Protein AF-A0A2D0I8T1-F1 (afdb_monomer_lite)

Radius of gyration: 24.9 Å; chains: 1; bounding box: 76×48×46 Å

Foldseek 3Di:
DVLLVVLLCCLPVPVLVVLVVVLVVLVVVCVVVVHHDPVSVVVNVVSVVVNVVSVVVSVCSVVVVADPVNSVVVSCVVCCVVPVDDDDDDDPPPVPDDDDDDDDDDDDDDDDDD

Secondary structure (DSSP, 8-state):
-HHHHHHHHHIIIIIHHHHHHHHHHHHHHHHHHTS--HHHHHHHHHHHHHHHHHHHHHHHHHHT-S-HHHHHHHHHHHHHHHSSS-----------------------------

Sequence (114 aa):
MAYITQLKHLIQNELIPDVEEHIDDIFESIASQKDASPEERAQLEDMQALRDEYKDLLKELNSGEIDEEEAEQLYTELTSMREGDDEDDYYDEEEDEDEDDYDEFDLDDEDDQY

Structure (mmCIF, N/CA/C/O backbone):
data_AF-A0A2D0I8T1-F1
#
_entry.id   AF-A0A2D0I8T1-F1
#
loop_
_atom_site.group_PDB
_atom_site.id
_atom_site.type_symbol
_atom_site.label_atom_id
_atom_site.label_alt_id
_atom_site.label_comp_id
_atom_site.label_asym_id
_atom_site.label_entity_id
_atom_site.label_seq_id
_atom_site.pdbx_PDB_ins_code
_atom_site.Cartn_x
_atom_site.Cartn_y
_atom_site.Cartn_z
_atom_site.occupancy
_atom_site.B_iso_or_equiv
_atom_site.auth_seq_id
_atom_site.auth_comp_id
_atom_site.auth_asym_id
_atom_site.auth_atom_id
_atom_site.pdbx_PDB_model_num
ATOM 1 N N . MET A 1 1 ? -12.995 1.101 16.336 1.00 52.88 1 MET A N 1
ATOM 2 C CA . MET A 1 1 ? -13.191 0.365 15.072 1.00 52.88 1 MET A CA 1
ATOM 3 C C . MET A 1 1 ? -13.427 1.298 13.887 1.00 52.88 1 MET A C 1
ATOM 5 O O . MET A 1 1 ? -13.631 0.799 12.784 1.00 52.88 1 MET A O 1
ATOM 9 N N . ALA A 1 2 ? -13.419 2.623 14.084 1.00 81.06 2 ALA A N 1
ATOM 10 C CA . ALA A 1 2 ? -13.618 3.571 12.992 1.00 81.06 2 ALA A CA 1
ATOM 11 C C . ALA A 1 2 ? -12.372 3.593 12.098 1.00 81.06 2 ALA A C 1
ATOM 13 O O . ALA A 1 2 ? -12.494 3.371 10.898 1.00 81.06 2 ALA A O 1
ATOM 14 N N . TYR A 1 3 ? -11.176 3.686 12.693 1.00 88.06 3 TYR A N 1
ATOM 15 C CA . TYR A 1 3 ? -9.930 3.835 11.941 1.00 88.06 3 TYR A CA 1
ATOM 16 C C . TYR A 1 3 ? -9.524 2.574 11.191 1.00 88.06 3 TYR A C 1
ATOM 18 O O . TYR A 1 3 ? -9.106 2.672 10.048 1.00 88.06 3 TYR A O 1
ATOM 26 N N . ILE A 1 4 ? -9.714 1.377 11.759 1.00 90.31 4 ILE A N 1
ATOM 27 C CA . ILE A 1 4 ? -9.473 0.123 11.019 1.00 90.31 4 ILE A CA 1
ATOM 28 C C . ILE A 1 4 ? -10.356 0.061 9.764 1.00 90.31 4 ILE A C 1
ATOM 30 O O . ILE A 1 4 ? -9.896 -0.337 8.694 1.00 90.31 4 ILE A O 1
ATOM 34 N N . THR A 1 5 ? -11.622 0.469 9.884 1.00 89.81 5 THR A N 1
ATOM 35 C CA . THR A 1 5 ? -12.570 0.468 8.762 1.00 89.81 5 THR A CA 1
ATOM 36 C C . THR A 1 5 ? -12.206 1.538 7.735 1.00 89.81 5 THR A C 1
ATOM 38 O O . THR A 1 5 ? -12.172 1.236 6.544 1.00 89.81 5 THR A O 1
ATOM 41 N N . GLN A 1 6 ? -11.859 2.745 8.185 1.00 90.00 6 GLN A N 1
ATOM 42 C CA . GLN A 1 6 ? -11.417 3.850 7.330 1.00 90.00 6 GLN A CA 1
ATOM 43 C C . GLN A 1 6 ? -10.111 3.523 6.605 1.00 90.00 6 GLN A C 1
ATOM 45 O O . GLN A 1 6 ? -10.036 3.673 5.393 1.00 90.00 6 GLN A O 1
ATOM 50 N N . LEU A 1 7 ? -9.109 2.992 7.306 1.00 90.94 7 LEU A N 1
ATOM 51 C CA . LEU A 1 7 ? -7.839 2.567 6.723 1.00 90.94 7 LEU A CA 1
ATOM 52 C C . LEU A 1 7 ? -8.044 1.446 5.706 1.00 90.94 7 LEU A C 1
ATOM 54 O O . LEU A 1 7 ? -7.490 1.486 4.610 1.00 90.94 7 LEU A O 1
ATOM 58 N N . LYS A 1 8 ? -8.892 0.467 6.028 1.00 90.69 8 LYS A N 1
ATOM 59 C CA . LYS A 1 8 ? -9.264 -0.587 5.084 1.00 90.69 8 LYS A CA 1
ATOM 60 C C . LYS A 1 8 ? -9.939 -0.012 3.837 1.00 90.69 8 LYS A C 1
ATOM 62 O O . LYS A 1 8 ? -9.611 -0.440 2.733 1.00 90.69 8 LYS A O 1
ATOM 67 N N . HIS A 1 9 ? -10.854 0.939 4.007 1.00 91.00 9 HIS A N 1
ATOM 68 C CA . HIS A 1 9 ? -11.526 1.615 2.902 1.00 91.00 9 HIS A CA 1
ATOM 69 C C . HIS A 1 9 ? -10.528 2.399 2.038 1.00 91.00 9 HIS A C 1
ATOM 71 O O . HIS A 1 9 ? -10.483 2.183 0.831 1.00 91.00 9 HIS A O 1
ATOM 77 N N . LEU A 1 10 ? -9.675 3.218 2.657 1.00 90.56 10 LEU A N 1
ATOM 78 C CA . LEU A 1 10 ? -8.629 4.005 2.002 1.00 90.56 10 LEU A CA 1
ATOM 79 C C . LEU A 1 10 ? -7.694 3.111 1.177 1.00 90.56 10 LEU A C 1
ATOM 81 O O . LEU A 1 10 ? -7.476 3.350 -0.010 1.00 90.56 10 LEU A O 1
ATOM 85 N N . ILE A 1 11 ? -7.169 2.038 1.775 1.00 91.56 11 ILE A N 1
ATOM 86 C CA . ILE A 1 11 ? -6.241 1.149 1.070 1.00 91.56 11 ILE A CA 1
ATOM 87 C C . ILE A 1 11 ? -6.950 0.425 -0.082 1.00 91.56 11 ILE A C 1
ATOM 89 O O . ILE A 1 11 ? -6.403 0.322 -1.179 1.00 91.56 11 ILE A O 1
ATOM 93 N N . GLN A 1 12 ? -8.158 -0.091 0.151 1.00 92.50 12 GLN A N 1
ATOM 94 C CA . GLN A 1 12 ? -8.848 -0.944 -0.815 1.00 92.50 12 GLN A CA 1
ATOM 95 C C . GLN A 1 12 ? -9.476 -0.165 -1.977 1.00 92.50 12 GLN A C 1
ATOM 97 O O . GLN A 1 12 ? -9.449 -0.656 -3.104 1.00 92.50 12 GLN A O 1
ATOM 102 N N . ASN A 1 13 ? -10.063 1.000 -1.704 1.00 91.50 13 ASN A N 1
ATOM 103 C CA . ASN A 1 13 ? -10.848 1.755 -2.680 1.00 91.50 13 ASN A CA 1
ATOM 104 C C . ASN A 1 13 ? -10.083 2.931 -3.289 1.00 91.50 13 ASN A C 1
ATOM 106 O O . ASN A 1 13 ? -10.514 3.436 -4.322 1.00 91.50 13 ASN A O 1
ATOM 110 N N . GLU A 1 14 ? -8.965 3.350 -2.692 1.00 90.31 14 GLU A N 1
ATOM 111 C CA . GLU A 1 14 ? -8.195 4.491 -3.192 1.00 90.31 14 GLU A CA 1
ATOM 112 C C . GLU A 1 14 ? -6.749 4.112 -3.516 1.00 90.31 14 GLU A C 1
ATOM 114 O O . GLU A 1 14 ? -6.368 4.172 -4.680 1.00 90.31 14 GLU A O 1
ATOM 119 N N . LEU A 1 15 ? -5.954 3.653 -2.540 1.00 91.25 15 LEU A N 1
ATOM 120 C CA . LEU A 1 15 ? -4.513 3.432 -2.753 1.00 91.25 15 LEU A CA 1
ATOM 121 C C . LEU A 1 15 ? -4.210 2.286 -3.726 1.00 91.25 15 LEU A C 1
ATOM 123 O O . LEU A 1 15 ? -3.391 2.441 -4.627 1.00 91.25 15 LEU A O 1
ATOM 127 N N . ILE A 1 16 ? -4.846 1.122 -3.558 1.00 92.56 16 ILE A N 1
ATOM 128 C CA . ILE A 1 16 ? -4.627 -0.009 -4.472 1.00 92.56 16 ILE A CA 1
ATOM 129 C C . ILE A 1 16 ? -5.075 0.338 -5.899 1.00 92.56 16 ILE A C 1
ATOM 131 O O . ILE A 1 16 ? -4.277 0.099 -6.805 1.00 92.56 16 ILE A O 1
ATOM 135 N N . PRO A 1 17 ? -6.284 0.892 -6.128 1.00 93.38 17 PRO A N 1
ATOM 136 C CA . PRO A 1 17 ? -6.701 1.322 -7.459 1.00 93.38 17 PRO A CA 1
ATOM 137 C C . PRO A 1 17 ? -5.762 2.345 -8.100 1.00 93.38 17 PRO A C 1
ATOM 139 O O . PRO A 1 17 ? -5.444 2.186 -9.271 1.00 93.38 17 PRO A O 1
ATOM 142 N N . ASP A 1 18 ? -5.268 3.327 -7.343 1.0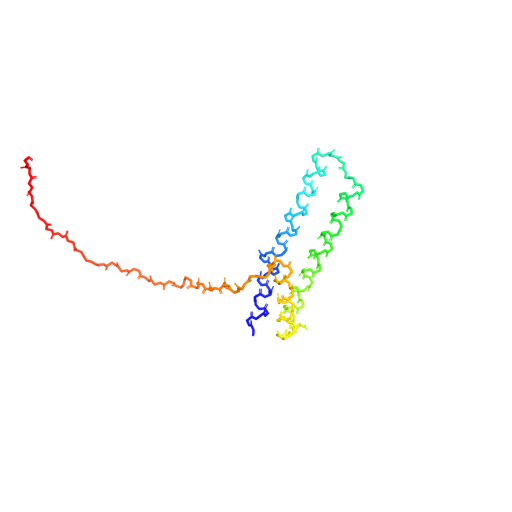0 92.56 18 ASP A N 1
ATOM 143 C CA . ASP A 1 18 ? -4.328 4.346 -7.840 1.00 92.56 18 ASP A CA 1
ATOM 144 C C . ASP A 1 18 ? -2.997 3.719 -8.298 1.00 92.56 18 ASP A C 1
ATOM 146 O O . ASP A 1 18 ? -2.499 3.978 -9.396 1.00 92.56 18 ASP A O 1
ATOM 150 N N . VAL A 1 19 ? -2.451 2.787 -7.506 1.00 93.94 19 VAL A N 1
ATOM 151 C CA . VAL A 1 19 ? -1.249 2.037 -7.903 1.00 93.94 19 VAL A CA 1
ATOM 152 C C . VAL A 1 19 ? -1.522 1.122 -9.101 1.00 93.94 19 VAL A C 1
ATOM 154 O O . VAL A 1 19 ? -0.665 0.988 -9.975 1.00 93.94 19 VAL A O 1
ATOM 157 N N . GLU A 1 20 ? -2.685 0.469 -9.161 1.00 94.31 20 GLU A N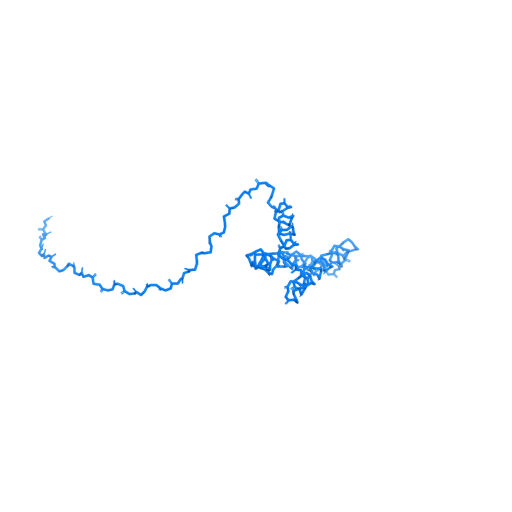 1
ATOM 158 C CA . GLU A 1 20 ? -3.062 -0.383 -10.296 1.00 94.31 20 GLU A CA 1
ATOM 159 C C . GLU A 1 20 ? -3.248 0.435 -11.588 1.00 94.31 20 GLU A C 1
ATOM 161 O O . GLU A 1 20 ? -2.768 -0.005 -12.632 1.00 94.31 20 GLU A O 1
ATOM 166 N N . GLU A 1 21 ? -3.811 1.644 -11.518 1.00 95.50 21 GLU A N 1
ATOM 167 C CA . GLU A 1 21 ? -3.888 2.584 -12.648 1.00 95.50 21 GLU A CA 1
ATOM 168 C C . GLU A 1 21 ? -2.487 2.972 -13.138 1.00 95.50 21 GLU A C 1
ATOM 170 O O . GLU A 1 21 ? -2.194 2.876 -14.331 1.00 95.50 21 GLU A O 1
ATOM 175 N N . HIS A 1 22 ? -1.569 3.300 -12.224 1.00 94.12 22 HIS A N 1
ATOM 176 C CA . HIS A 1 22 ? -0.199 3.634 -12.614 1.00 94.12 22 HIS A CA 1
ATOM 177 C C . HIS A 1 22 ? 0.553 2.444 -13.237 1.00 94.12 22 HIS A C 1
ATOM 179 O O . HIS A 1 22 ? 1.337 2.603 -14.177 1.00 94.12 22 HIS A O 1
ATOM 185 N N . ILE A 1 23 ? 0.309 1.226 -12.743 1.00 94.81 23 ILE A N 1
ATOM 186 C CA . ILE A 1 23 ? 0.836 -0.006 -13.345 1.00 94.81 23 ILE A CA 1
ATOM 187 C C . ILE A 1 23 ? 0.302 -0.180 -14.772 1.00 94.81 23 ILE A C 1
ATOM 189 O O . ILE A 1 23 ? 1.076 -0.523 -15.674 1.00 94.81 23 ILE A O 1
ATOM 193 N N . ASP A 1 24 ? -0.993 0.051 -14.979 1.00 95.56 24 ASP A N 1
ATOM 194 C CA . ASP A 1 24 ? -1.636 -0.072 -16.286 1.00 95.56 24 ASP A CA 1
ATOM 195 C C . ASP A 1 24 ? -1.092 0.962 -17.284 1.00 95.56 24 ASP A C 1
ATOM 197 O O . ASP A 1 24 ? -0.769 0.590 -18.416 1.00 95.56 24 ASP A O 1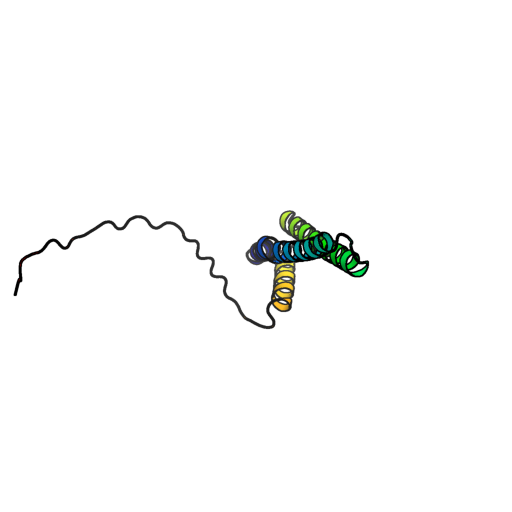
ATOM 201 N N . ASP A 1 25 ? -0.854 2.203 -16.854 1.00 94.56 25 ASP A N 1
ATOM 202 C CA . ASP A 1 25 ? -0.192 3.241 -17.659 1.00 94.56 25 ASP A CA 1
ATOM 203 C C . ASP A 1 25 ? 1.207 2.805 -18.125 1.00 94.56 25 ASP A C 1
ATOM 205 O O . ASP A 1 25 ? 1.571 2.942 -19.302 1.00 94.56 25 ASP A O 1
ATOM 209 N N . ILE A 1 26 ? 2.006 2.237 -17.213 1.00 93.38 26 ILE A N 1
ATOM 210 C CA . ILE A 1 26 ? 3.341 1.717 -17.542 1.00 93.38 26 ILE A CA 1
ATOM 211 C C . ILE A 1 26 ? 3.215 0.574 -18.557 1.00 93.38 26 ILE A C 1
ATOM 213 O O . ILE A 1 26 ? 3.969 0.519 -19.537 1.00 93.38 26 ILE A O 1
ATOM 217 N N . PHE A 1 27 ? 2.247 -0.327 -18.377 1.00 92.81 27 PHE A N 1
ATOM 218 C CA . PHE A 1 27 ? 1.993 -1.399 -19.336 1.00 92.81 27 PHE A CA 1
ATOM 219 C C . PHE A 1 27 ? 1.541 -0.880 -20.702 1.00 92.81 27 PHE A C 1
ATOM 221 O O . PHE A 1 27 ? 1.979 -1.428 -21.720 1.00 92.81 27 PHE A O 1
ATOM 228 N N . GLU A 1 28 ? 0.714 0.162 -20.764 1.00 93.44 28 GLU A N 1
ATOM 229 C CA . GLU A 1 28 ? 0.290 0.776 -22.022 1.00 93.44 28 GLU A CA 1
ATOM 230 C C . GLU A 1 28 ? 1.466 1.450 -22.745 1.00 93.44 28 GLU A C 1
ATOM 232 O O . GLU A 1 28 ? 1.607 1.291 -23.967 1.00 93.44 28 GLU A O 1
ATOM 237 N N . SER A 1 29 ? 2.361 2.120 -22.007 1.00 90.88 29 SER A N 1
ATOM 238 C CA . SER A 1 29 ? 3.613 2.666 -22.555 1.00 90.88 29 SER A CA 1
ATOM 239 C C . SER A 1 29 ? 4.471 1.560 -23.174 1.00 90.88 29 SER A C 1
ATOM 241 O O . SER A 1 29 ? 4.809 1.618 -24.365 1.00 90.88 29 SER A O 1
ATOM 243 N N . ILE A 1 30 ? 4.726 0.489 -22.416 1.00 91.38 30 ILE A N 1
ATOM 244 C CA . ILE A 1 30 ? 5.500 -0.673 -22.871 1.00 91.38 30 ILE A CA 1
ATOM 245 C C . ILE A 1 30 ? 4.846 -1.316 -24.104 1.00 91.38 30 ILE A C 1
ATOM 247 O O . ILE A 1 30 ? 5.519 -1.639 -25.089 1.00 91.38 30 ILE A O 1
ATOM 251 N N . ALA A 1 31 ? 3.524 -1.500 -24.090 1.00 91.50 31 ALA A N 1
ATOM 252 C CA . ALA A 1 31 ? 2.783 -2.099 -25.197 1.00 91.50 31 ALA A CA 1
ATOM 253 C C . ALA A 1 31 ? 2.845 -1.233 -26.465 1.00 91.50 31 ALA A C 1
ATOM 255 O O . ALA A 1 31 ? 3.009 -1.761 -27.573 1.00 91.50 31 ALA A O 1
ATOM 256 N N . SER A 1 32 ? 2.771 0.090 -26.305 1.00 92.06 32 SER A N 1
ATOM 257 C CA . SER A 1 32 ? 2.891 1.065 -27.392 1.00 92.06 32 SER A CA 1
ATOM 258 C C . SER A 1 32 ? 4.286 1.059 -28.016 1.00 92.06 32 SER A C 1
ATOM 260 O O . SER A 1 32 ? 4.418 1.119 -29.244 1.00 92.06 32 SER A O 1
ATOM 262 N N . GLN A 1 33 ? 5.327 0.923 -27.195 1.00 90.00 33 GLN A N 1
ATOM 263 C CA . GLN A 1 33 ? 6.718 0.846 -27.648 1.00 90.00 33 GLN A CA 1
ATOM 264 C C . GLN A 1 33 ? 7.110 -0.553 -28.155 1.00 90.00 33 GLN A C 1
ATOM 266 O O . GLN A 1 33 ? 8.058 -0.683 -28.933 1.00 90.00 33 GLN A O 1
ATOM 271 N N . LYS A 1 34 ? 6.342 -1.592 -27.788 1.00 88.31 34 LYS A N 1
ATOM 272 C CA . LYS A 1 34 ? 6.613 -3.026 -28.033 1.00 88.31 34 LYS A CA 1
ATOM 273 C C . LYS A 1 34 ? 7.934 -3.521 -27.443 1.00 88.31 34 LYS A C 1
ATOM 275 O O . LYS A 1 34 ? 8.422 -4.581 -27.840 1.00 88.31 34 LYS A O 1
ATOM 280 N N . ASP A 1 35 ? 8.495 -2.759 -26.522 1.00 86.62 35 ASP A N 1
ATOM 281 C CA . ASP A 1 35 ? 9.703 -3.060 -25.773 1.00 86.62 35 ASP A CA 1
ATOM 282 C C . ASP A 1 35 ? 9.572 -2.363 -24.418 1.00 86.62 35 ASP A C 1
ATOM 284 O O . ASP A 1 35 ? 8.870 -1.360 -24.311 1.00 86.62 35 ASP A O 1
ATOM 288 N N . ALA A 1 36 ? 10.194 -2.924 -23.386 1.00 87.25 36 ALA A N 1
ATOM 289 C CA . ALA A 1 36 ? 10.168 -2.347 -22.050 1.00 87.25 36 ALA A CA 1
ATOM 290 C C . ALA A 1 36 ? 11.571 -1.868 -21.704 1.00 87.25 36 ALA A C 1
ATOM 292 O O . ALA A 1 36 ? 12.489 -2.686 -21.534 1.00 87.25 36 ALA A O 1
ATOM 293 N N . SER A 1 37 ? 11.730 -0.556 -21.576 1.00 90.94 37 SER A N 1
ATOM 294 C CA . SER A 1 37 ? 12.999 0.036 -21.175 1.00 90.94 37 SER A CA 1
ATOM 295 C C . SER A 1 37 ? 13.390 -0.466 -19.778 1.00 90.94 37 SER A C 1
ATOM 297 O O . SER A 1 37 ? 12.519 -0.750 -18.955 1.00 90.94 37 SER A O 1
ATOM 299 N N . PRO A 1 38 ? 14.692 -0.571 -19.451 1.00 92.12 38 PRO A N 1
ATOM 300 C CA . PRO A 1 38 ? 15.126 -0.947 -18.105 1.00 92.12 38 PRO A CA 1
ATOM 301 C C . PRO A 1 38 ? 14.513 -0.071 -17.004 1.00 92.12 38 PRO A C 1
ATOM 303 O O . PRO A 1 38 ? 14.229 -0.574 -15.925 1.00 92.12 38 PRO A O 1
ATOM 306 N N . GLU A 1 39 ? 14.285 1.211 -17.300 1.00 91.12 39 GLU A N 1
ATOM 307 C CA . GLU A 1 39 ? 13.624 2.167 -16.407 1.00 91.12 39 GLU A CA 1
ATOM 308 C C . GLU A 1 39 ? 12.142 1.825 -16.199 1.00 91.12 39 GLU A C 1
ATOM 310 O O . GLU A 1 39 ? 11.722 1.678 -15.059 1.00 91.12 39 GLU A O 1
ATOM 315 N N . GLU A 1 40 ? 11.374 1.599 -17.271 1.00 91.38 40 GLU A N 1
ATOM 316 C CA . GLU A 1 40 ? 9.953 1.212 -17.187 1.00 91.38 40 GLU A CA 1
ATOM 317 C C . GLU A 1 40 ? 9.771 -0.121 -16.450 1.00 91.38 40 GLU A C 1
ATOM 319 O O . GLU A 1 40 ? 8.838 -0.290 -15.673 1.00 91.38 40 GLU A O 1
ATOM 324 N N . ARG A 1 41 ? 10.689 -1.075 -16.651 1.00 91.25 41 ARG A N 1
ATOM 325 C CA . ARG A 1 41 ? 10.667 -2.359 -15.935 1.00 91.25 41 ARG A CA 1
ATOM 326 C C . ARG A 1 41 ? 10.943 -2.201 -14.446 1.00 91.25 41 ARG A C 1
ATOM 328 O O . ARG A 1 41 ? 10.311 -2.898 -13.663 1.00 91.25 41 ARG A O 1
ATOM 335 N N . ALA A 1 42 ? 11.881 -1.328 -14.079 1.00 93.88 42 ALA A N 1
ATOM 336 C CA . ALA A 1 42 ? 12.175 -1.036 -12.681 1.00 93.88 42 ALA A CA 1
ATOM 337 C C . ALA A 1 42 ? 10.987 -0.329 -12.017 1.00 93.88 42 ALA A C 1
ATOM 339 O O . ALA A 1 42 ? 10.535 -0.769 -10.970 1.00 93.88 42 ALA A O 1
ATOM 340 N N . GLN A 1 43 ? 10.414 0.681 -12.678 1.00 92.56 43 GLN A N 1
ATOM 341 C CA . GLN A 1 43 ? 9.211 1.365 -12.198 1.00 92.56 43 GLN A CA 1
ATOM 342 C C . GLN A 1 43 ? 8.036 0.399 -12.025 1.00 92.56 43 GLN A C 1
ATOM 344 O O . GLN A 1 43 ? 7.359 0.430 -11.005 1.00 92.56 43 GLN A O 1
ATOM 349 N N . LEU A 1 44 ? 7.820 -0.499 -12.988 1.00 9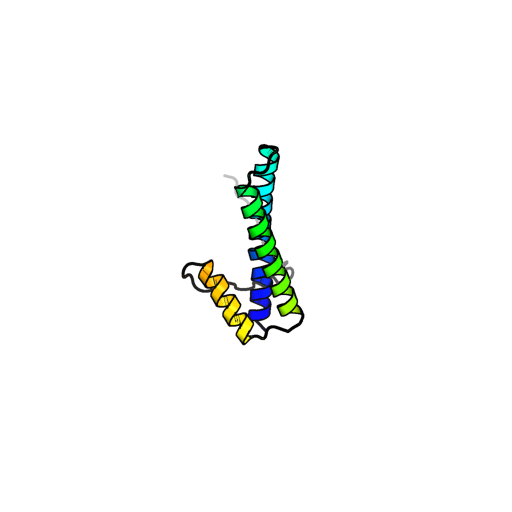2.94 44 LEU A N 1
ATOM 350 C CA . LEU A 1 44 ? 6.781 -1.519 -12.894 1.00 92.94 44 LEU A CA 1
ATOM 351 C C . LEU A 1 44 ? 6.995 -2.453 -11.693 1.00 92.94 44 LEU A C 1
ATOM 353 O O . LEU A 1 44 ? 6.032 -2.798 -11.014 1.00 92.94 44 LEU A O 1
ATOM 357 N N . GLU A 1 45 ? 8.235 -2.879 -11.446 1.00 94.19 45 GLU A N 1
ATOM 358 C CA . GLU A 1 45 ? 8.584 -3.730 -10.303 1.00 94.19 45 GLU A CA 1
ATOM 359 C C . GLU A 1 45 ? 8.353 -2.999 -8.975 1.00 94.19 45 GLU A C 1
ATOM 361 O O . GLU A 1 45 ? 7.727 -3.564 -8.078 1.00 94.19 45 GLU A O 1
ATOM 366 N N . ASP A 1 46 ? 8.756 -1.729 -8.885 1.00 94.38 46 ASP A N 1
ATOM 367 C CA . ASP A 1 46 ? 8.548 -0.888 -7.703 1.00 94.38 46 ASP A CA 1
ATOM 368 C C . ASP A 1 46 ? 7.049 -0.707 -7.400 1.00 94.38 46 ASP A C 1
ATOM 370 O O . ASP A 1 46 ? 6.614 -0.884 -6.262 1.00 94.38 46 ASP A O 1
ATOM 374 N N . MET A 1 47 ? 6.229 -0.426 -8.419 1.00 93.44 47 MET A N 1
ATOM 375 C CA . MET A 1 47 ? 4.779 -0.264 -8.241 1.00 93.44 47 MET A CA 1
ATOM 376 C C . MET A 1 47 ? 4.081 -1.578 -7.883 1.00 93.44 47 MET A C 1
ATOM 378 O O . MET A 1 47 ? 3.166 -1.602 -7.060 1.00 93.44 47 MET A O 1
ATOM 382 N N . GLN A 1 48 ? 4.518 -2.700 -8.464 1.00 93.62 48 GLN A N 1
ATOM 383 C CA . GLN A 1 48 ? 3.998 -4.019 -8.099 1.00 93.62 48 GLN A CA 1
ATOM 384 C C . GLN A 1 48 ? 4.335 -4.379 -6.651 1.00 93.62 48 GLN A C 1
ATOM 386 O O . GLN A 1 48 ? 3.474 -4.934 -5.967 1.00 93.62 48 GLN A O 1
ATOM 391 N N . ALA A 1 49 ? 5.538 -4.035 -6.183 1.00 95.75 49 ALA A N 1
ATOM 392 C CA . ALA A 1 49 ? 5.931 -4.214 -4.791 1.00 95.75 49 ALA A CA 1
ATOM 393 C C . ALA A 1 49 ? 5.059 -3.365 -3.854 1.00 95.75 49 ALA A C 1
ATOM 395 O O . ALA A 1 49 ? 4.491 -3.908 -2.910 1.00 95.75 49 ALA A O 1
ATOM 396 N N . LEU A 1 50 ? 4.854 -2.082 -4.171 1.00 93.44 50 LEU A N 1
ATOM 397 C CA . LEU A 1 50 ? 4.002 -1.185 -3.382 1.00 93.44 50 LEU A CA 1
ATOM 398 C C . LEU A 1 50 ? 2.554 -1.698 -3.273 1.00 93.44 50 LEU A C 1
ATOM 400 O O . LEU A 1 50 ? 1.967 -1.737 -2.193 1.00 93.44 50 LEU A O 1
ATOM 404 N N . ARG A 1 51 ? 1.978 -2.161 -4.388 1.00 93.94 51 ARG A N 1
ATOM 405 C CA . ARG A 1 51 ? 0.641 -2.776 -4.405 1.00 93.94 51 ARG A CA 1
ATOM 406 C C . ARG A 1 51 ? 0.569 -4.010 -3.506 1.00 93.94 51 ARG A C 1
ATOM 408 O O . ARG A 1 51 ? -0.442 -4.233 -2.838 1.00 93.94 51 ARG A O 1
ATOM 415 N N . ASP A 1 52 ? 1.594 -4.854 -3.553 1.00 95.50 52 ASP A N 1
ATOM 416 C CA . ASP A 1 52 ? 1.627 -6.087 -2.772 1.00 95.50 52 ASP A CA 1
ATOM 417 C C . ASP A 1 52 ? 1.770 -5.778 -1.272 1.00 95.50 52 ASP A C 1
ATOM 419 O O . ASP A 1 52 ? 1.066 -6.396 -0.472 1.00 95.50 52 ASP A O 1
ATOM 423 N N . GLU A 1 53 ? 2.543 -4.751 -0.904 1.00 94.81 53 GLU A N 1
ATOM 424 C CA . GLU A 1 53 ? 2.609 -4.222 0.466 1.00 94.81 53 GLU A CA 1
ATOM 425 C C . GLU A 1 53 ? 1.233 -3.751 0.964 1.00 94.81 53 GLU A C 1
ATOM 427 O O . GLU A 1 53 ? 0.794 -4.166 2.037 1.00 94.81 53 GLU A O 1
ATOM 432 N N . TYR A 1 54 ? 0.482 -2.981 0.168 1.00 92.94 54 TYR A N 1
ATOM 433 C CA . TYR A 1 54 ? -0.884 -2.572 0.527 1.00 92.94 54 TYR A CA 1
ATOM 434 C C . TYR A 1 54 ? -1.851 -3.756 0.677 1.00 92.94 54 TYR A C 1
ATOM 436 O O . TYR A 1 54 ? -2.710 -3.766 1.566 1.00 92.94 54 TYR A O 1
ATOM 444 N N . LYS A 1 55 ? -1.715 -4.787 -0.165 1.00 93.69 55 LYS A N 1
ATOM 445 C CA . LYS A 1 55 ? -2.527 -6.012 -0.067 1.00 93.69 55 LYS A CA 1
ATOM 446 C C . LYS A 1 55 ? -2.183 -6.829 1.174 1.00 93.69 55 LYS A C 1
ATOM 448 O O . LYS A 1 55 ? -3.081 -7.460 1.737 1.00 93.69 55 LYS A O 1
ATOM 453 N N . ASP A 1 56 ? -0.925 -6.843 1.591 1.00 95.25 56 ASP A N 1
ATOM 454 C CA . ASP A 1 56 ? -0.503 -7.502 2.824 1.00 95.25 56 ASP A CA 1
ATOM 455 C C . ASP A 1 56 ? -0.970 -6.719 4.056 1.00 95.25 56 ASP A C 1
ATOM 457 O O . ASP A 1 56 ? -1.581 -7.322 4.938 1.00 95.25 56 ASP A O 1
ATOM 461 N N . LEU A 1 57 ? -0.874 -5.387 4.043 1.00 91.31 57 LEU A N 1
ATOM 462 C CA . LEU A 1 57 ? -1.420 -4.528 5.099 1.00 91.31 57 LEU A CA 1
ATOM 463 C C . LEU A 1 57 ? -2.933 -4.741 5.293 1.00 91.31 57 LEU A C 1
ATOM 465 O O . LEU A 1 57 ? -3.428 -4.883 6.412 1.00 91.31 57 LEU A O 1
ATOM 469 N N . LEU A 1 58 ? -3.689 -4.866 4.196 1.00 92.62 58 LEU A N 1
ATOM 470 C CA . LEU A 1 58 ? -5.107 -5.233 4.258 1.00 92.62 58 LEU A CA 1
ATOM 471 C C . LEU A 1 58 ? -5.345 -6.609 4.888 1.00 92.62 58 LEU A C 1
ATOM 473 O O . LEU A 1 58 ? -6.359 -6.804 5.562 1.00 92.62 58 LEU A O 1
ATOM 477 N N . LYS A 1 59 ? -4.472 -7.594 4.655 1.00 93.19 59 LYS A N 1
ATOM 478 C CA . LYS A 1 59 ? -4.611 -8.915 5.290 1.00 93.19 59 LYS A CA 1
ATOM 479 C C . LYS A 1 59 ? -4.381 -8.817 6.790 1.00 93.19 59 LYS A C 1
ATOM 481 O O . LYS A 1 59 ? -5.173 -9.407 7.518 1.00 93.19 59 LYS A O 1
ATOM 486 N N . GLU A 1 60 ? -3.377 -8.061 7.221 1.00 92.56 60 GLU A N 1
ATOM 487 C CA . GLU A 1 60 ? -3.057 -7.832 8.637 1.00 92.56 60 GLU A CA 1
ATOM 488 C C . GLU A 1 60 ? -4.201 -7.104 9.368 1.00 92.56 60 GLU A C 1
ATOM 490 O O . GLU A 1 60 ? -4.607 -7.496 10.465 1.00 92.56 60 GLU A O 1
ATOM 495 N N . LEU A 1 61 ? -4.830 -6.120 8.713 1.00 89.38 61 LEU A N 1
ATOM 496 C CA . LEU A 1 61 ? -6.047 -5.470 9.221 1.00 89.38 61 LEU A CA 1
ATOM 497 C C . LEU A 1 61 ? -7.224 -6.451 9.343 1.00 89.38 61 LEU A C 1
ATOM 499 O O . LEU A 1 61 ? -7.988 -6.404 10.306 1.00 89.38 61 LEU A O 1
ATOM 503 N N . ASN A 1 62 ? -7.385 -7.366 8.381 1.00 87.81 62 ASN A N 1
ATOM 504 C CA . ASN A 1 62 ? -8.467 -8.357 8.400 1.00 87.81 62 ASN A CA 1
ATOM 505 C C . ASN A 1 62 ? -8.225 -9.511 9.387 1.00 87.81 62 ASN A C 1
ATOM 507 O O . ASN A 1 62 ? -9.191 -10.090 9.889 1.00 87.81 62 ASN A O 1
ATOM 511 N N . SER A 1 63 ? -6.968 -9.882 9.641 1.00 91.31 63 SER A N 1
ATOM 512 C CA . SER A 1 63 ? -6.597 -10.897 10.635 1.00 91.31 63 SER A CA 1
ATOM 513 C C . SER A 1 63 ? -6.671 -10.357 12.067 1.00 91.31 63 SER A C 1
ATOM 515 O O . SER A 1 63 ? -6.711 -11.154 13.009 1.00 91.31 63 SER A O 1
ATOM 517 N N . GLY A 1 64 ? -6.756 -9.031 12.226 1.00 88.50 64 GLY A N 1
ATOM 518 C CA . GLY A 1 64 ? -6.705 -8.356 13.519 1.00 88.50 64 GLY A CA 1
ATOM 519 C C . GLY A 1 64 ? -5.298 -8.361 14.114 1.00 88.50 64 GLY A C 1
ATOM 520 O O . GLY A 1 64 ? -5.161 -8.360 15.336 1.00 88.50 64 GLY A O 1
ATOM 521 N N . GLU A 1 65 ? -4.270 -8.441 13.262 1.00 91.12 65 GLU A N 1
ATOM 522 C CA . GLU A 1 65 ? -2.866 -8.290 13.663 1.00 91.12 65 GLU A CA 1
ATOM 523 C C . GLU A 1 65 ? -2.507 -6.832 13.949 1.00 91.12 65 GLU A C 1
ATOM 525 O O . GLU A 1 65 ? -1.579 -6.598 14.714 1.00 91.12 65 GLU A O 1
ATOM 530 N N . ILE A 1 66 ? -3.280 -5.894 13.394 1.00 90.81 66 ILE A N 1
ATOM 531 C CA . ILE A 1 66 ? -3.175 -4.454 13.632 1.00 90.81 66 ILE A CA 1
ATOM 532 C C . ILE A 1 66 ? -4.309 -4.016 14.555 1.00 90.81 66 ILE A C 1
ATOM 534 O O . ILE A 1 66 ? -5.486 -4.302 14.295 1.00 90.81 66 ILE A O 1
ATOM 538 N N . ASP A 1 67 ? -3.954 -3.328 15.636 1.00 90.75 67 ASP A N 1
ATOM 539 C CA . ASP A 1 67 ? -4.925 -2.746 16.558 1.00 90.75 67 ASP A CA 1
ATOM 540 C C . ASP A 1 67 ? -5.381 -1.335 16.142 1.00 90.75 67 ASP A C 1
ATOM 542 O O . ASP A 1 67 ? -4.942 -0.773 15.143 1.00 90.75 67 ASP A O 1
ATOM 546 N N . GLU A 1 68 ? -6.339 -0.765 16.877 1.00 90.69 68 GLU A N 1
ATOM 547 C CA . GLU A 1 68 ? -6.925 0.533 16.519 1.00 90.69 68 GLU A CA 1
ATOM 548 C C . GLU A 1 68 ? -5.919 1.693 16.628 1.00 90.69 68 GLU A C 1
ATOM 550 O O . GLU A 1 68 ? -5.993 2.613 15.821 1.00 90.69 68 GLU A O 1
ATOM 555 N N . GLU A 1 69 ? -4.994 1.653 17.594 1.00 91.38 69 GLU A N 1
ATOM 556 C CA . GLU A 1 69 ? -3.981 2.701 17.792 1.00 91.38 69 GLU A CA 1
ATOM 557 C C . GLU A 1 69 ? -2.940 2.652 16.666 1.00 91.38 69 GLU A C 1
ATOM 559 O O . GLU A 1 69 ? -2.542 3.689 16.132 1.00 91.38 69 GLU A O 1
ATOM 564 N N . GLU A 1 70 ? -2.542 1.445 16.253 1.00 90.81 70 GLU A N 1
ATOM 565 C CA . GLU A 1 70 ? -1.685 1.242 15.080 1.00 90.81 70 GLU A CA 1
ATOM 566 C C . GLU A 1 70 ? -2.387 1.673 13.781 1.00 90.81 70 GLU A C 1
ATOM 568 O O . GLU A 1 70 ? -1.787 2.358 12.949 1.00 90.81 70 GLU A O 1
ATOM 573 N N . ALA A 1 71 ? -3.670 1.335 13.615 1.00 91.38 71 ALA A N 1
ATOM 574 C CA . ALA A 1 71 ? -4.451 1.728 12.444 1.00 91.38 71 ALA A CA 1
ATOM 575 C C . ALA A 1 71 ? -4.652 3.249 12.350 1.00 91.38 71 ALA A C 1
ATOM 577 O O . ALA A 1 71 ? -4.578 3.800 11.256 1.00 91.38 71 ALA A O 1
ATOM 578 N N . GLU A 1 72 ? -4.876 3.935 13.473 1.00 92.38 72 GLU A N 1
ATOM 579 C CA . GLU A 1 72 ? -4.985 5.399 13.528 1.00 92.38 72 GLU A CA 1
ATOM 580 C C . GLU A 1 72 ? -3.675 6.080 13.102 1.00 92.38 72 GLU A C 1
ATOM 582 O O . GLU A 1 72 ? -3.697 7.014 12.295 1.00 92.38 72 GLU A O 1
ATOM 587 N N . GLN A 1 73 ? -2.528 5.591 13.591 1.00 91.56 73 GLN A N 1
ATOM 588 C CA . GLN A 1 73 ? -1.213 6.118 13.211 1.00 91.56 73 GLN A CA 1
ATOM 589 C C . GLN A 1 73 ? -0.944 5.934 11.716 1.00 91.56 73 GLN A C 1
ATOM 591 O O . GLN A 1 73 ? -0.561 6.890 11.043 1.00 91.56 73 GLN A O 1
ATOM 596 N N . LEU A 1 74 ? -1.198 4.733 11.191 1.00 90.69 74 LEU A N 1
ATOM 597 C CA . LEU A 1 74 ? -1.033 4.430 9.770 1.00 90.69 74 LEU A CA 1
ATOM 598 C C . LEU A 1 74 ? -1.971 5.261 8.896 1.00 90.69 74 LEU A C 1
ATOM 600 O O . LEU A 1 74 ? -1.538 5.811 7.888 1.00 90.69 74 LEU A O 1
ATOM 604 N N . TYR A 1 75 ? -3.242 5.373 9.286 1.00 90.19 75 TYR A N 1
ATOM 605 C CA . TYR A 1 75 ? -4.224 6.182 8.573 1.00 90.19 75 TYR A CA 1
ATOM 606 C C . TYR A 1 75 ? -3.773 7.637 8.493 1.00 90.19 75 TYR A C 1
ATOM 608 O O . TYR A 1 75 ? -3.691 8.180 7.398 1.00 90.19 75 TYR A O 1
ATOM 616 N N . THR A 1 76 ? -3.396 8.220 9.633 1.00 89.94 76 THR A N 1
ATOM 617 C CA . THR A 1 76 ? -2.932 9.611 9.719 1.00 89.94 76 THR A CA 1
ATOM 618 C C . THR A 1 76 ? -1.665 9.844 8.900 1.00 89.94 76 THR A C 1
ATOM 620 O O . THR A 1 76 ? -1.538 10.871 8.240 1.00 89.94 76 THR A O 1
ATOM 623 N N . GLU A 1 77 ? -0.712 8.909 8.926 1.00 89.12 77 GLU A N 1
ATOM 624 C CA . GLU A 1 77 ? 0.513 9.022 8.131 1.00 89.12 77 GLU A CA 1
ATOM 625 C C . GLU A 1 77 ? 0.209 8.975 6.628 1.00 89.12 77 GLU A C 1
ATOM 627 O O . GLU A 1 77 ? 0.696 9.818 5.873 1.00 89.12 77 GLU A O 1
ATOM 632 N N . LEU A 1 78 ? -0.630 8.031 6.194 1.00 87.75 78 LEU A N 1
ATOM 633 C CA . LEU A 1 78 ? -0.975 7.847 4.784 1.00 87.75 78 LEU A CA 1
ATOM 634 C C . LEU A 1 78 ? -1.803 9.010 4.230 1.00 87.75 78 LEU A C 1
ATOM 636 O O . LEU A 1 78 ? -1.515 9.485 3.129 1.00 87.75 78 LEU A O 1
ATOM 640 N N . THR A 1 79 ? -2.796 9.495 4.979 1.00 85.38 79 THR A N 1
ATOM 641 C CA . THR A 1 79 ? -3.575 10.671 4.571 1.00 85.38 79 THR A CA 1
ATOM 642 C C . THR A 1 79 ? -2.712 11.924 4.587 1.00 85.38 79 THR A C 1
ATOM 644 O O . THR A 1 79 ? -2.693 12.632 3.589 1.00 85.38 79 THR A O 1
ATOM 647 N N . SER A 1 80 ? -1.878 12.140 5.610 1.00 84.44 80 SER A N 1
ATOM 648 C CA . SER A 1 80 ? -0.973 13.299 5.662 1.00 84.44 80 SER A CA 1
ATOM 649 C C . SER A 1 80 ? 0.075 13.315 4.541 1.00 84.44 80 SER A C 1
ATOM 651 O O . SER A 1 80 ? 0.544 14.388 4.158 1.00 84.44 80 SER A O 1
ATOM 653 N N . MET A 1 81 ? 0.483 12.154 4.018 1.00 79.44 81 MET A N 1
ATOM 654 C CA . MET A 1 81 ? 1.375 12.089 2.854 1.00 79.44 81 MET A CA 1
ATOM 655 C C . MET A 1 81 ? 0.671 12.457 1.542 1.00 79.44 81 MET A C 1
ATOM 657 O O . MET A 1 81 ? 1.327 12.941 0.617 1.00 79.44 81 MET A O 1
ATOM 661 N N . ARG A 1 82 ? -0.638 12.205 1.444 1.00 71.50 82 ARG A N 1
ATOM 662 C CA . ARG A 1 82 ? -1.438 12.384 0.225 1.00 71.50 82 ARG A CA 1
ATOM 663 C C . ARG A 1 82 ? -2.096 13.758 0.174 1.00 71.50 82 ARG A C 1
ATOM 665 O O . ARG A 1 82 ? -1.974 14.476 -0.817 1.00 71.50 82 ARG A O 1
ATOM 672 N N . GLU A 1 83 ? -2.776 14.112 1.249 1.00 61.69 83 GLU A N 1
ATOM 673 C CA . GLU A 1 83 ? -3.321 15.429 1.514 1.00 61.69 83 GLU A CA 1
ATOM 674 C C . GLU A 1 83 ? -2.203 16.227 2.160 1.00 61.69 83 GLU A C 1
ATOM 676 O O . GLU A 1 83 ? -1.904 16.080 3.342 1.00 61.69 83 GLU A O 1
ATOM 681 N N . GLY A 1 84 ? -1.524 17.054 1.374 1.00 54.09 84 GLY A N 1
ATOM 682 C CA . GLY A 1 84 ? -0.663 18.069 1.956 1.00 54.09 84 GLY A CA 1
ATOM 683 C C . GLY A 1 84 ? -1.506 19.059 2.765 1.00 54.09 84 GLY A C 1
ATOM 684 O O . GLY A 1 84 ? -1.793 20.127 2.244 1.00 54.09 84 GLY A O 1
ATOM 685 N N . ASP A 1 85 ? -1.833 18.716 4.017 1.00 46.56 85 ASP A N 1
ATOM 686 C CA . ASP A 1 85 ? -2.421 19.585 5.052 1.00 46.56 85 ASP A CA 1
ATOM 687 C C . ASP A 1 85 ? -3.893 20.023 4.827 1.00 46.56 85 ASP A C 1
ATOM 689 O O . ASP A 1 85 ? -4.188 21.210 4.943 1.00 46.56 85 ASP A O 1
ATOM 693 N N . ASP A 1 86 ? -4.834 19.111 4.539 1.00 40.06 86 ASP A N 1
ATOM 694 C CA . ASP A 1 86 ? -6.269 19.461 4.544 1.00 40.06 86 ASP A CA 1
ATOM 695 C C . ASP A 1 86 ? -7.107 18.508 5.420 1.00 40.06 86 ASP A C 1
ATOM 697 O O . ASP A 1 86 ? -7.011 17.286 5.347 1.00 40.06 86 ASP A O 1
ATOM 701 N N . GLU A 1 87 ? -7.860 19.141 6.321 1.00 44.72 87 GLU A N 1
ATOM 702 C CA . GLU A 1 87 ? -8.718 18.605 7.376 1.00 44.72 87 GLU A CA 1
ATOM 703 C C . GLU A 1 87 ? -9.965 17.888 6.822 1.00 44.72 87 GLU A C 1
ATOM 705 O O . GLU A 1 87 ? -10.597 18.384 5.894 1.00 44.72 87 GLU A O 1
ATOM 710 N N . ASP A 1 88 ? -10.316 16.768 7.472 1.00 54.66 88 ASP A N 1
ATOM 711 C CA . ASP A 1 88 ? -11.660 16.211 7.707 1.00 54.66 88 ASP A CA 1
ATOM 712 C C . ASP A 1 88 ? -12.786 16.587 6.722 1.00 54.66 88 ASP A C 1
ATOM 714 O O . ASP A 1 88 ? -13.298 17.696 6.786 1.00 54.66 88 ASP A O 1
ATOM 718 N N . ASP A 1 89 ? -13.305 15.614 5.958 1.00 43.56 89 ASP A N 1
ATOM 719 C CA . ASP A 1 89 ? -14.751 15.484 5.683 1.00 43.56 89 ASP A CA 1
ATOM 720 C C . ASP A 1 89 ? -15.062 14.162 4.942 1.00 43.56 89 ASP A C 1
ATOM 722 O O . ASP A 1 89 ? -15.076 14.090 3.714 1.00 43.56 89 ASP A O 1
ATOM 726 N N . TYR A 1 90 ? -15.376 13.095 5.686 1.00 42.69 90 TYR A N 1
ATOM 727 C CA . TYR A 1 90 ? -16.174 11.985 5.146 1.00 42.69 90 TYR A CA 1
ATOM 728 C C . TYR A 1 90 ? -17.372 11.748 6.065 1.00 42.69 90 TYR A C 1
ATOM 730 O O . TYR A 1 90 ? -17.341 10.926 6.983 1.00 42.69 90 TYR A O 1
ATOM 738 N N . TYR A 1 91 ? -18.425 12.538 5.841 1.00 40.62 91 TYR A N 1
ATOM 739 C CA . TYR A 1 91 ? -19.773 12.146 6.229 1.00 40.62 91 TYR A CA 1
ATOM 740 C C . TYR A 1 91 ? -20.181 10.986 5.324 1.00 40.62 91 TYR A C 1
ATOM 742 O O . TYR A 1 91 ? -20.421 11.161 4.133 1.00 40.62 91 TYR A O 1
ATOM 750 N N . ASP A 1 92 ? -20.214 9.804 5.925 1.00 46.97 92 ASP A N 1
ATOM 751 C CA . ASP A 1 92 ? -20.922 8.631 5.435 1.00 46.97 92 ASP A CA 1
ATOM 752 C C . ASP A 1 92 ? -22.419 8.984 5.400 1.00 46.97 92 ASP A C 1
ATOM 754 O O . ASP A 1 92 ? -23.123 8.900 6.410 1.00 46.97 92 ASP A O 1
ATOM 758 N N . GLU A 1 93 ? -22.888 9.520 4.271 1.00 47.41 93 GLU A N 1
ATOM 759 C CA . GLU A 1 93 ? -24.316 9.564 3.968 1.00 47.41 93 GLU A CA 1
ATOM 760 C C . GLU A 1 93 ? -24.721 8.126 3.627 1.00 47.41 93 GLU A C 1
ATOM 762 O O . GLU A 1 93 ? -24.731 7.704 2.471 1.00 47.41 93 GLU A O 1
ATOM 767 N N . GLU A 1 94 ? -25.006 7.357 4.680 1.00 47.31 94 GLU A N 1
ATOM 768 C CA . GLU A 1 94 ? -25.921 6.224 4.618 1.00 47.31 94 GLU A CA 1
ATOM 769 C C . GLU A 1 94 ? -27.225 6.773 4.019 1.00 47.31 94 GLU A C 1
ATOM 771 O O . GLU A 1 94 ? -28.057 7.368 4.711 1.00 47.31 94 GLU A O 1
ATOM 776 N N . GLU A 1 95 ? -27.367 6.653 2.698 1.00 47.09 95 GLU A N 1
ATOM 777 C CA . GLU A 1 95 ? -28.618 6.862 1.971 1.00 47.09 95 GLU A CA 1
ATOM 778 C C . GLU A 1 95 ? -29.534 5.665 2.305 1.00 47.09 95 GLU A C 1
ATOM 780 O O . GLU A 1 95 ? -29.846 4.815 1.471 1.00 47.09 95 GLU A O 1
ATOM 785 N N . ASP A 1 96 ? -29.889 5.555 3.589 1.00 45.97 96 ASP A N 1
ATOM 786 C CA . ASP A 1 96 ? -30.974 4.721 4.077 1.00 45.97 96 ASP A CA 1
ATOM 787 C C . ASP A 1 96 ? -32.284 5.303 3.531 1.00 45.97 96 ASP A C 1
ATOM 789 O O . ASP A 1 96 ? -32.609 6.482 3.687 1.00 45.97 96 ASP A O 1
ATOM 793 N N . GLU A 1 97 ? -33.003 4.424 2.848 1.00 52.56 97 GLU A N 1
ATOM 794 C CA . GLU A 1 97 ? -34.348 4.556 2.313 1.00 52.56 97 GLU A CA 1
ATOM 795 C C . GLU A 1 97 ? -35.291 5.330 3.256 1.00 52.56 97 GLU A C 1
ATOM 797 O O . GLU A 1 97 ? -35.605 4.848 4.342 1.00 52.56 97 GLU A O 1
ATOM 802 N N . ASP A 1 98 ? -35.841 6.463 2.805 1.00 43.78 98 ASP A N 1
ATOM 803 C CA . ASP A 1 98 ? -37.155 6.907 3.276 1.00 43.78 98 ASP A CA 1
ATOM 804 C C . ASP A 1 98 ? -38.118 7.061 2.090 1.00 43.78 98 ASP A C 1
ATOM 806 O O . ASP A 1 98 ? -37.945 7.845 1.154 1.00 43.78 98 ASP A O 1
ATOM 810 N N . GLU A 1 99 ? -39.100 6.173 2.163 1.00 49.44 99 GLU A N 1
ATOM 811 C CA . GLU A 1 99 ? -40.202 5.852 1.277 1.00 49.44 99 GLU A CA 1
ATOM 812 C C . GLU A 1 99 ? -41.045 7.066 0.841 1.00 49.44 99 GLU A C 1
ATOM 814 O O . GLU A 1 99 ? -41.332 7.973 1.617 1.00 49.44 99 GLU A O 1
ATOM 819 N N . ASP A 1 100 ? -41.495 7.011 -0.417 1.00 48.34 100 ASP A N 1
ATOM 820 C CA . ASP A 1 100 ? -42.803 7.458 -0.913 1.00 48.34 100 ASP A CA 1
ATOM 821 C C . ASP A 1 100 ? -43.603 8.450 -0.031 1.00 48.34 100 ASP A C 1
ATOM 823 O O . ASP A 1 100 ? -44.452 8.038 0.759 1.00 48.34 100 ASP A O 1
ATOM 827 N N . ASP A 1 101 ? -43.477 9.758 -0.288 1.00 48.59 101 ASP A N 1
ATOM 828 C CA . ASP A 1 101 ? -44.534 10.729 0.048 1.00 48.59 101 ASP A CA 1
ATOM 829 C C . ASP A 1 101 ? -45.337 11.064 -1.220 1.00 48.59 101 ASP A C 1
ATOM 831 O O . ASP A 1 101 ? -45.116 12.056 -1.921 1.00 48.59 101 ASP A O 1
ATOM 835 N N . TYR A 1 102 ? -46.244 10.149 -1.569 1.00 53.59 102 TYR A N 1
ATOM 836 C CA . TYR A 1 102 ? -47.421 10.477 -2.368 1.00 53.59 102 TYR A CA 1
ATOM 837 C C . TYR A 1 102 ? -48.450 11.155 -1.462 1.00 53.59 102 TYR A C 1
ATOM 839 O O . TYR A 1 102 ? -48.996 10.476 -0.601 1.00 53.59 102 TYR A O 1
ATOM 847 N N . ASP A 1 103 ? -48.741 12.432 -1.727 1.00 47.88 103 ASP A N 1
ATOM 848 C CA . ASP A 1 103 ? -50.022 13.161 -1.568 1.00 47.88 103 ASP A CA 1
ATOM 849 C C . ASP A 1 103 ? -49.673 14.669 -1.459 1.00 47.88 103 ASP A C 1
ATOM 851 O O . ASP A 1 103 ? -48.654 15.039 -0.900 1.00 47.88 103 ASP A O 1
ATOM 855 N N . GLU A 1 104 ? -50.359 15.667 -2.009 1.00 51.06 104 GLU A N 1
ATOM 856 C CA . GLU A 1 104 ? -51.747 15.825 -2.398 1.00 51.06 104 GLU A CA 1
ATOM 857 C C . GLU A 1 104 ? -51.827 17.079 -3.311 1.00 51.06 104 GLU A C 1
ATOM 859 O O . GLU A 1 104 ? -51.224 18.105 -3.015 1.00 51.06 104 GLU A O 1
ATOM 864 N N . PHE A 1 105 ? -52.578 16.977 -4.413 1.00 40.88 105 PHE A N 1
ATOM 865 C CA . PHE A 1 105 ? -53.547 17.984 -4.885 1.00 40.88 105 PHE A CA 1
ATOM 866 C C . PHE A 1 105 ? -53.115 19.444 -5.161 1.00 40.88 105 PHE A C 1
ATOM 868 O O . PHE A 1 105 ? -52.853 20.229 -4.263 1.00 40.88 105 PHE A O 1
ATOM 875 N N . ASP A 1 106 ? -53.281 19.858 -6.422 1.00 49.97 106 ASP A N 1
ATOM 876 C CA . ASP A 1 106 ? -54.151 21.008 -6.710 1.00 49.97 106 ASP A CA 1
ATOM 877 C C . ASP A 1 106 ? -54.872 20.776 -8.050 1.00 49.97 106 ASP A C 1
ATOM 879 O O . ASP A 1 106 ? -54.346 20.984 -9.146 1.00 49.97 106 ASP A O 1
ATOM 883 N N . LEU A 1 107 ? -56.092 20.244 -7.930 1.00 51.00 107 LEU A N 1
ATOM 884 C CA . LEU A 1 107 ? -57.181 20.494 -8.865 1.00 51.00 107 LEU A CA 1
ATOM 885 C C . LEU A 1 107 ? -57.810 21.823 -8.447 1.00 51.00 107 LEU A C 1
ATOM 887 O O . LEU A 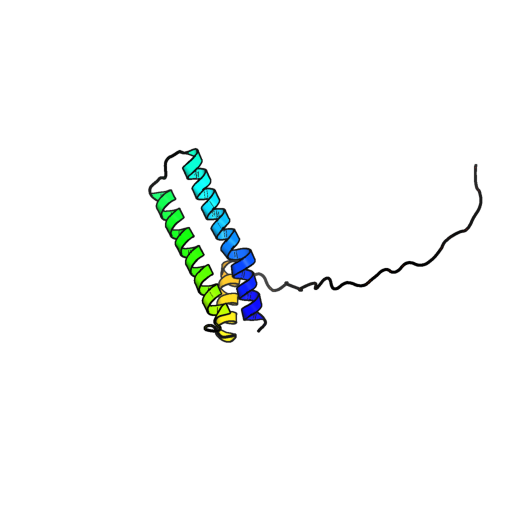1 107 ? -58.391 21.884 -7.371 1.00 51.00 107 LEU A O 1
ATOM 891 N N . ASP A 1 108 ? -57.674 22.835 -9.293 1.00 47.50 108 ASP A N 1
ATOM 892 C CA . ASP A 1 108 ? -58.581 23.976 -9.472 1.00 47.50 108 ASP A CA 1
ATOM 893 C C . ASP A 1 108 ? -57.836 24.967 -10.378 1.00 47.50 108 ASP A C 1
ATOM 895 O O . ASP A 1 108 ? -56.629 25.151 -10.257 1.00 47.50 108 ASP A O 1
ATOM 899 N N . ASP A 1 109 ? -58.425 25.709 -11.292 1.00 48.72 109 ASP A N 1
ATOM 900 C CA . ASP A 1 109 ? -59.677 25.662 -12.028 1.00 48.72 109 ASP A CA 1
ATOM 901 C C . ASP A 1 109 ? -59.519 26.836 -13.021 1.00 48.72 109 ASP A C 1
ATOM 903 O O . ASP A 1 109 ? -58.729 27.754 -12.791 1.00 48.72 109 ASP A O 1
ATOM 907 N N . GLU A 1 110 ? -60.268 26.794 -14.112 1.00 48.78 110 GLU A N 1
ATOM 908 C CA . GLU A 1 110 ? -60.727 27.969 -14.868 1.00 48.78 110 GLU A CA 1
ATOM 909 C C . GLU A 1 110 ? -59.726 28.955 -15.531 1.00 48.78 110 GLU A C 1
ATOM 911 O O . GLU A 1 110 ? -58.961 29.690 -14.919 1.00 48.78 110 GLU A O 1
ATOM 916 N N . ASP A 1 111 ? -59.870 29.009 -16.863 1.00 46.56 111 ASP A N 1
ATOM 917 C CA . ASP A 1 111 ? -60.017 30.223 -17.681 1.00 46.56 111 ASP A CA 1
ATOM 918 C C . ASP A 1 111 ? -59.080 31.422 -17.426 1.00 46.56 111 ASP A C 1
ATOM 920 O O . ASP A 1 111 ? -59.238 32.186 -16.483 1.00 46.56 111 ASP A O 1
ATOM 924 N N . ASP A 1 112 ? -58.239 31.724 -18.421 1.00 50.44 112 ASP A N 1
ATOM 925 C CA . ASP A 1 112 ? -58.431 32.982 -19.155 1.00 50.44 112 ASP A CA 1
ATOM 926 C C . ASP A 1 112 ? -57.647 32.988 -20.482 1.00 50.44 112 ASP A C 1
ATOM 928 O O . ASP A 1 112 ? -56.419 33.083 -20.545 1.00 50.44 112 ASP A O 1
ATOM 932 N N . GLN A 1 113 ? -58.401 32.899 -21.580 1.00 44.84 113 GLN A N 1
ATOM 933 C CA . GLN A 1 113 ? -58.009 33.459 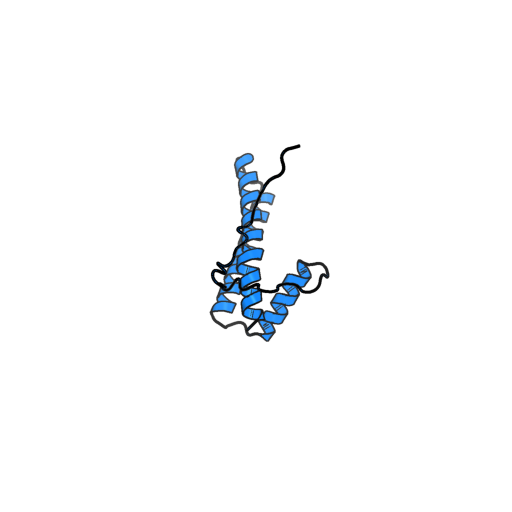-22.871 1.00 44.84 113 GLN A CA 1
ATOM 934 C C . GLN A 1 113 ? -58.179 34.979 -22.798 1.00 44.84 113 GLN A C 1
ATOM 936 O O . GLN A 1 113 ? -59.306 35.404 -22.584 1.00 44.84 113 GLN A O 1
ATOM 941 N N . TYR A 1 114 ? -57.144 35.774 -23.092 1.00 50.59 114 TYR A N 1
ATOM 942 C CA . TYR A 1 114 ? -57.271 37.045 -23.833 1.00 50.59 114 TYR A CA 1
ATOM 943 C C . TYR A 1 114 ? -55.937 37.497 -24.432 1.00 50.59 114 TYR A C 1
ATOM 945 O O . TYR A 1 114 ? -54.929 37.551 -23.694 1.00 50.59 114 TYR A O 1
#

pLDDT: mean 78.71, std 19.85, range [40.06, 95.75]